Protein AF-A0A7C4MBM6-F1 (afdb_monomer_lite)

Radius of gyration: 15.01 Å; chains: 1; bounding box: 34×42×32 Å

Foldseek 3Di:
DVLQPPFPQVVQWDADPNNPDTDHDDDDDPVLLVLQCVLQVQWDQDPVRDTPPDFPLLVVQLVVLCSVVSHDDVVSSVVSSVCSVVSVVVSVCPVVDDDPDDD

Structure (mmCIF, N/CA/C/O backbone):
data_AF-A0A7C4MBM6-F1
#
_entry.id   AF-A0A7C4MBM6-F1
#
loop_
_atom_site.group_PDB
_atom_site.id
_atom_site.type_symbol
_atom_site.label_atom_id
_atom_site.label_alt_id
_atom_site.label_comp_id
_atom_site.label_asym_id
_atom_site.label_entity_id
_atom_site.label_seq_id
_atom_site.pdbx_PDB_ins_code
_atom_site.Cartn_x
_atom_site.Cartn_y
_atom_site.Cartn_z
_atom_site.occupancy
_atom_site.B_iso_or_equiv
_atom_site.auth_seq_id
_atom_site.auth_comp_id
_atom_site.auth_asym_id
_atom_site.auth_atom_id
_atom_site.pdbx_PDB_model_num
ATOM 1 N N . MET A 1 1 ? -8.355 -5.046 12.261 1.00 79.62 1 MET A N 1
ATOM 2 C CA . MET A 1 1 ? -9.499 -4.114 12.389 1.00 79.62 1 MET A CA 1
ATOM 3 C C . MET A 1 1 ? -9.321 -3.097 13.506 1.00 79.62 1 MET A C 1
ATOM 5 O O . MET A 1 1 ? -9.646 -1.942 13.284 1.00 79.62 1 MET A O 1
ATOM 9 N N . GLU A 1 2 ? -8.751 -3.465 14.657 1.00 87.88 2 GLU A N 1
ATOM 10 C CA . GLU A 1 2 ? -8.572 -2.551 15.803 1.00 87.88 2 GLU A CA 1
ATOM 11 C C . GLU A 1 2 ? -7.912 -1.210 15.451 1.00 87.88 2 GLU A C 1
ATOM 13 O O . GLU A 1 2 ? -8.386 -0.170 15.889 1.00 87.88 2 GLU A O 1
ATOM 18 N N . LYS A 1 3 ? -6.886 -1.220 14.586 1.00 86.94 3 LYS A N 1
ATOM 19 C CA . LYS A 1 3 ? -6.147 -0.010 14.179 1.00 86.94 3 LYS A CA 1
ATOM 20 C C . LYS A 1 3 ? -6.976 1.048 13.435 1.00 86.94 3 LYS A C 1
ATOM 22 O O . LYS A 1 3 ? -6.518 2.178 13.332 1.00 86.94 3 LYS A O 1
ATOM 27 N N . ILE A 1 4 ? -8.141 0.694 12.889 1.00 89.06 4 ILE A N 1
ATOM 28 C CA . ILE A 1 4 ? -8.991 1.616 12.113 1.00 89.06 4 ILE A CA 1
ATOM 29 C C . ILE A 1 4 ? -10.410 1.735 12.673 1.00 89.06 4 ILE A C 1
ATOM 31 O O . ILE A 1 4 ? -11.236 2.429 12.082 1.00 89.06 4 ILE A O 1
ATOM 35 N N . LYS A 1 5 ? -10.702 1.079 13.800 1.00 90.81 5 LYS A N 1
ATOM 36 C CA . LYS A 1 5 ? -12.025 1.097 14.426 1.00 90.81 5 LYS A CA 1
ATOM 37 C C . LYS A 1 5 ? -12.390 2.521 14.857 1.00 90.81 5 LYS A C 1
ATOM 39 O O . LYS A 1 5 ? -11.572 3.217 15.451 1.00 90.81 5 LYS A O 1
ATOM 44 N N . GLY A 1 6 ? -13.606 2.955 14.550 1.00 88.50 6 GLY A N 1
ATOM 45 C CA . GLY A 1 6 ? -14.098 4.309 14.798 1.00 88.50 6 GLY A CA 1
ATOM 46 C C . GLY A 1 6 ? -13.543 5.376 13.848 1.00 88.50 6 GLY A C 1
ATOM 47 O O . GLY A 1 6 ? -13.835 6.554 14.034 1.00 88.50 6 GLY A O 1
ATOM 48 N N . THR A 1 7 ? -12.751 5.000 12.836 1.00 90.12 7 THR A N 1
ATOM 49 C CA . THR A 1 7 ? -12.212 5.940 11.838 1.00 90.12 7 THR A CA 1
ATOM 50 C C . THR A 1 7 ? -13.032 5.926 10.548 1.00 90.12 7 THR A C 1
ATOM 52 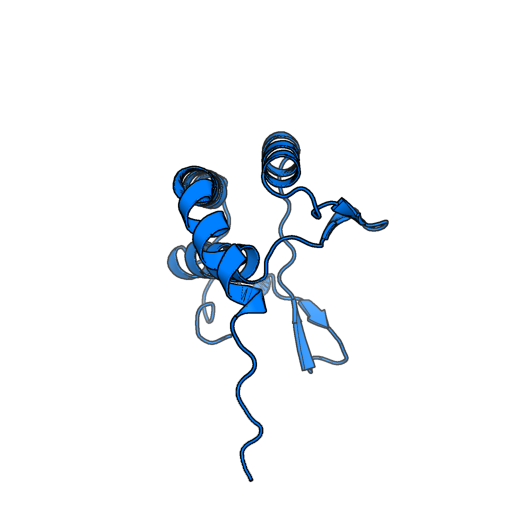O O . THR A 1 7 ? -13.796 4.999 10.283 1.00 90.12 7 THR A O 1
ATOM 55 N N . ALA A 1 8 ? -12.819 6.918 9.677 1.00 88.12 8 ALA A N 1
ATOM 56 C CA . ALA A 1 8 ? -13.475 6.970 8.369 1.00 88.12 8 ALA A CA 1
ATOM 57 C C . ALA A 1 8 ? -13.121 5.774 7.459 1.00 88.12 8 ALA A C 1
ATOM 59 O O . ALA A 1 8 ? -13.832 5.505 6.493 1.00 88.12 8 ALA A O 1
ATOM 60 N N . LEU A 1 9 ? -12.029 5.064 7.754 1.00 89.62 9 LEU A N 1
ATOM 61 C CA . LEU A 1 9 ? -11.577 3.895 7.000 1.00 89.62 9 LEU A CA 1
ATOM 62 C C .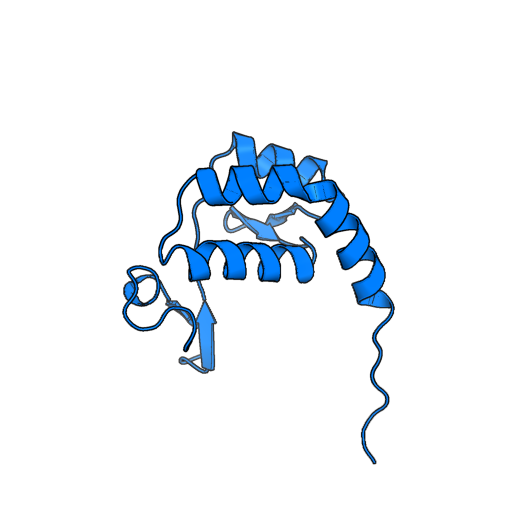 LEU A 1 9 ? -12.384 2.640 7.312 1.00 89.62 9 LEU A C 1
ATOM 64 O O . LEU A 1 9 ? -12.527 1.800 6.430 1.00 89.62 9 LEU A O 1
ATOM 68 N N . GLU A 1 10 ? -12.918 2.505 8.531 1.00 90.31 10 GLU A N 1
ATOM 69 C CA . GLU A 1 10 ? -13.726 1.339 8.911 1.00 90.31 10 GLU A CA 1
ATOM 70 C C . GLU A 1 10 ? -14.930 1.190 7.974 1.00 90.31 10 GLU A C 1
ATOM 72 O O . GLU A 1 10 ? -15.151 0.119 7.409 1.00 90.31 10 GLU A O 1
ATOM 77 N N . ASN A 1 11 ? -15.609 2.305 7.698 1.00 88.62 11 ASN A N 1
ATOM 78 C CA . ASN A 1 11 ? -16.760 2.374 6.793 1.00 88.62 11 ASN A CA 1
ATOM 79 C C . ASN A 1 11 ? -16.403 2.167 5.311 1.00 88.62 11 ASN A C 1
ATOM 81 O O . ASN A 1 11 ? -17.298 2.039 4.482 1.00 88.62 11 ASN A O 1
ATOM 85 N N . LYS A 1 12 ? -15.111 2.166 4.963 1.00 90.38 12 LYS A N 1
ATOM 86 C CA . LYS A 1 12 ? -14.610 1.910 3.604 1.00 90.38 12 LYS A CA 1
ATOM 87 C C . LYS A 1 12 ? -14.097 0.483 3.422 1.00 90.38 12 LYS A C 1
ATOM 89 O O . LYS A 1 12 ? -13.597 0.150 2.348 1.00 90.38 12 LYS A O 1
ATOM 94 N N . THR A 1 13 ? -14.180 -0.348 4.461 1.00 92.56 13 THR A N 1
ATOM 95 C CA . THR A 1 13 ? -13.811 -1.755 4.335 1.00 92.56 13 THR A CA 1
ATOM 96 C C . THR A 1 13 ? -14.883 -2.536 3.589 1.00 92.56 13 THR A C 1
ATOM 98 O O . THR A 1 13 ? -16.077 -2.299 3.754 1.00 92.56 13 THR A O 1
ATOM 101 N N . ILE A 1 14 ? -14.441 -3.483 2.771 1.00 93.62 14 ILE A N 1
ATOM 102 C CA . ILE A 1 14 ? -15.303 -4.427 2.068 1.00 93.62 14 ILE A CA 1
ATOM 103 C C . ILE A 1 14 ? -15.144 -5.820 2.665 1.00 93.62 14 ILE A C 1
ATOM 105 O O . ILE A 1 14 ? -14.052 -6.207 3.088 1.00 93.62 14 ILE A O 1
ATOM 109 N N . ASP A 1 15 ? -16.233 -6.579 2.683 1.00 94.31 15 ASP A N 1
ATOM 110 C CA . ASP A 1 15 ? -16.200 -7.992 3.032 1.00 94.31 15 ASP A CA 1
ATOM 111 C C . ASP A 1 15 ? -15.772 -8.833 1.835 1.00 94.31 15 ASP A C 1
ATOM 113 O O . ASP A 1 15 ? -16.310 -8.721 0.736 1.00 94.31 15 ASP A O 1
ATOM 117 N N . MET A 1 16 ? -14.801 -9.707 2.067 1.00 90.88 16 MET A N 1
ATOM 118 C CA . MET A 1 16 ? -14.316 -10.690 1.111 1.00 90.88 16 MET A CA 1
ATOM 119 C C . MET A 1 16 ? -14.450 -12.083 1.730 1.00 90.88 16 MET A C 1
ATOM 121 O O . MET A 1 16 ? -14.347 -12.245 2.948 1.00 90.88 16 MET A O 1
ATOM 125 N N . PHE A 1 17 ? -14.692 -13.096 0.893 1.00 91.94 17 PHE A N 1
ATOM 126 C CA . PHE A 1 17 ? -14.822 -14.497 1.322 1.00 91.94 17 PHE A CA 1
ATOM 127 C C . PHE A 1 17 ? -15.841 -14.693 2.461 1.00 91.94 17 PHE A C 1
ATOM 129 O O . PHE A 1 17 ? -15.524 -15.247 3.510 1.00 91.94 17 PHE A O 1
ATOM 136 N N . GLY A 1 18 ? -17.063 -14.178 2.286 1.00 90.81 18 GLY A N 1
ATOM 137 C CA . GLY A 1 18 ? -18.126 -14.304 3.294 1.00 90.81 18 GLY A CA 1
ATOM 138 C C . GLY A 1 18 ? -17.854 -13.544 4.599 1.00 90.81 18 GLY A C 1
ATOM 139 O O . GLY A 1 18 ? -18.430 -13.885 5.626 1.00 90.81 18 GLY A O 1
ATOM 140 N N . GLY A 1 19 ? -16.966 -12.545 4.572 1.00 90.31 19 GLY A N 1
ATOM 141 C CA . GLY A 1 19 ? -16.594 -11.735 5.736 1.00 90.31 19 GLY A CA 1
ATOM 142 C C . GLY A 1 19 ? -15.402 -12.274 6.528 1.00 90.31 19 GLY A C 1
ATOM 143 O O . GLY A 1 19 ? -15.010 -11.674 7.527 1.00 90.31 19 GLY A O 1
ATOM 144 N N . ALA A 1 20 ? -14.781 -13.368 6.073 1.00 91.88 20 ALA A N 1
ATOM 145 C CA . ALA A 1 20 ? -13.550 -13.884 6.671 1.00 91.88 20 ALA A CA 1
ATOM 146 C C . ALA A 1 20 ? -12.361 -12.923 6.488 1.00 91.88 20 ALA A C 1
ATOM 148 O O . ALA A 1 20 ? -11.442 -12.907 7.307 1.00 91.88 20 ALA A O 1
ATOM 149 N N . ILE A 1 21 ? -12.375 -12.113 5.422 1.00 91.12 21 ILE A N 1
ATOM 150 C CA . ILE A 1 21 ? -11.333 -11.131 5.123 1.00 91.12 21 ILE A CA 1
ATOM 151 C C . ILE A 1 21 ? -11.977 -9.765 4.909 1.00 91.12 21 ILE A C 1
ATOM 153 O O . ILE A 1 21 ? -12.943 -9.630 4.161 1.00 91.12 21 ILE A O 1
ATOM 157 N N . LYS A 1 22 ? -11.397 -8.735 5.528 1.00 91.19 22 LYS A N 1
ATOM 158 C CA . LYS A 1 22 ? -11.729 -7.336 5.252 1.00 91.19 22 LYS A CA 1
ATOM 159 C C . LYS A 1 22 ? -10.711 -6.756 4.275 1.00 91.19 22 LYS A C 1
ATOM 161 O O . LYS A 1 22 ? -9.511 -6.785 4.546 1.00 91.19 22 LYS A O 1
ATOM 166 N N . GLY A 1 23 ? -11.190 -6.225 3.157 1.00 92.12 23 GLY A N 1
ATOM 167 C CA . GLY A 1 23 ? -10.387 -5.498 2.177 1.00 92.12 23 GLY A CA 1
ATOM 168 C C . GLY A 1 23 ? -10.536 -3.989 2.348 1.00 92.12 23 GLY A C 1
ATOM 169 O O . GLY A 1 23 ? -11.598 -3.509 2.731 1.00 92.12 23 GLY A O 1
ATOM 170 N N . LEU A 1 24 ? -9.484 -3.233 2.039 1.00 92.94 24 LEU A N 1
ATOM 171 C CA . LEU A 1 24 ? -9.548 -1.780 1.896 1.00 92.94 24 LEU A CA 1
ATOM 172 C C . LEU A 1 24 ? -9.126 -1.437 0.468 1.00 92.94 24 LEU A C 1
ATOM 174 O O . LEU A 1 24 ? -7.971 -1.648 0.102 1.00 92.94 24 LEU A O 1
ATOM 178 N N . ILE A 1 25 ? -10.069 -0.940 -0.329 1.00 92.06 25 ILE A N 1
ATOM 179 C CA . ILE A 1 25 ? -9.806 -0.492 -1.699 1.00 92.06 25 ILE A CA 1
ATOM 180 C C . ILE A 1 25 ? -9.478 0.997 -1.657 1.00 92.06 25 ILE A C 1
ATOM 182 O O . ILE A 1 25 ? -10.190 1.787 -1.036 1.00 92.06 25 ILE A O 1
ATOM 186 N N . ILE A 1 26 ? -8.370 1.365 -2.293 1.00 91.81 26 ILE A N 1
ATOM 187 C CA . ILE A 1 26 ? -7.844 2.725 -2.298 1.00 91.81 26 ILE A CA 1
ATOM 188 C C . ILE A 1 26 ? -7.531 3.107 -3.733 1.00 91.81 26 ILE A C 1
ATOM 190 O O . ILE A 1 26 ? -6.796 2.401 -4.421 1.00 91.81 26 ILE A O 1
ATOM 194 N N . GLU A 1 27 ? -8.049 4.252 -4.152 1.00 92.88 27 GLU A N 1
ATOM 195 C CA . GLU A 1 27 ? -7.726 4.836 -5.445 1.00 92.88 27 GLU A CA 1
ATOM 196 C C . GLU A 1 27 ? -6.370 5.539 -5.375 1.00 92.88 27 GLU A C 1
ATOM 198 O O . GLU A 1 27 ? -6.146 6.437 -4.557 1.00 92.88 27 GLU A O 1
ATOM 203 N N . ILE A 1 28 ? -5.454 5.119 -6.244 1.00 94.31 28 ILE A N 1
ATOM 204 C CA . ILE A 1 28 ? -4.121 5.701 -6.366 1.00 94.31 28 ILE A CA 1
ATOM 205 C C . ILE A 1 28 ? -4.091 6.538 -7.645 1.00 94.31 28 ILE A C 1
ATOM 207 O O . ILE A 1 28 ? -4.316 5.989 -8.724 1.00 94.31 28 ILE A O 1
ATOM 211 N N . PRO A 1 29 ? -3.784 7.845 -7.577 1.00 95.88 29 PRO A N 1
ATOM 212 C CA . PRO A 1 29 ? -3.685 8.649 -8.785 1.00 95.88 29 PRO A CA 1
ATOM 213 C C . PRO A 1 29 ? -2.574 8.136 -9.710 1.00 95.88 29 PRO A C 1
ATOM 215 O O . PRO A 1 29 ? -1.523 7.677 -9.252 1.00 95.88 29 PRO A O 1
ATOM 218 N N . PHE A 1 30 ? -2.782 8.261 -11.022 1.00 93.88 30 PHE A N 1
ATOM 219 C CA . PHE A 1 30 ? -1.910 7.679 -12.049 1.00 93.88 30 PHE A CA 1
ATOM 220 C C . PHE A 1 30 ? -0.422 8.029 -11.882 1.00 93.88 30 PHE A C 1
ATOM 222 O O . PHE A 1 30 ? 0.447 7.172 -12.031 1.00 93.88 30 PHE A O 1
ATOM 229 N N . ASN A 1 31 ? -0.105 9.275 -11.521 1.00 95.75 31 ASN A N 1
ATOM 230 C CA . ASN A 1 31 ? 1.273 9.717 -11.300 1.00 95.75 31 ASN A CA 1
ATOM 231 C C . ASN A 1 31 ? 1.961 8.979 -10.136 1.00 95.75 31 ASN A C 1
ATOM 233 O O . ASN A 1 31 ? 3.167 8.750 -10.200 1.00 95.75 31 ASN A O 1
ATOM 237 N N . TYR A 1 32 ? 1.223 8.603 -9.089 1.00 96.62 32 TYR A N 1
ATOM 238 C CA . TYR A 1 32 ? 1.745 7.801 -7.981 1.00 96.62 32 TYR A CA 1
ATOM 239 C C . TYR A 1 32 ? 1.835 6.325 -8.356 1.00 96.62 32 TYR A C 1
ATOM 241 O O . TYR A 1 32 ? 2.847 5.695 -8.061 1.00 96.62 32 TYR A O 1
ATOM 249 N N . ALA A 1 33 ? 0.828 5.793 -9.055 1.00 95.94 33 ALA A N 1
ATOM 250 C CA . ALA A 1 33 ? 0.846 4.419 -9.551 1.00 95.94 33 ALA A CA 1
ATOM 251 C C . ALA A 1 33 ? 2.069 4.173 -10.446 1.00 95.94 33 ALA A C 1
ATOM 253 O O . ALA A 1 33 ? 2.810 3.220 -10.224 1.00 95.94 33 ALA A O 1
ATOM 254 N N . LYS A 1 34 ? 2.352 5.092 -11.380 1.00 96.50 34 LYS A N 1
ATOM 255 C CA . LYS A 1 34 ? 3.538 5.030 -12.243 1.00 96.50 34 LYS A CA 1
ATOM 256 C C . LYS A 1 34 ? 4.840 4.952 -11.437 1.00 96.50 34 LYS A C 1
ATOM 258 O O . LYS A 1 34 ? 5.649 4.071 -11.694 1.00 96.50 34 LYS A O 1
ATOM 263 N N . LYS A 1 35 ? 5.010 5.812 -10.426 1.00 96.50 35 LYS A N 1
ATOM 264 C CA . LYS A 1 35 ? 6.195 5.788 -9.550 1.00 96.50 35 LYS A CA 1
ATOM 265 C C . LYS A 1 35 ? 6.319 4.474 -8.780 1.00 96.50 35 LYS A C 1
ATOM 267 O O . LYS A 1 35 ? 7.409 3.941 -8.654 1.00 96.50 35 LYS A O 1
ATOM 272 N N . ILE A 1 36 ? 5.210 3.936 -8.269 1.00 95.69 36 ILE A N 1
ATOM 273 C CA . ILE A 1 36 ? 5.211 2.647 -7.561 1.00 95.69 36 ILE A CA 1
ATOM 274 C C . ILE A 1 36 ? 5.678 1.524 -8.500 1.00 95.69 36 ILE A C 1
ATOM 276 O O . ILE A 1 36 ? 6.513 0.717 -8.105 1.00 95.69 36 ILE A O 1
ATOM 280 N N . LEU A 1 37 ? 5.185 1.493 -9.741 1.00 96.31 37 LEU A N 1
ATOM 281 C CA . LEU A 1 37 ? 5.585 0.494 -10.738 1.00 96.31 37 LEU A CA 1
ATOM 282 C C . LEU A 1 37 ? 7.066 0.623 -11.136 1.00 96.31 37 LEU A C 1
ATOM 284 O O . LEU A 1 37 ? 7.744 -0.386 -11.294 1.00 96.31 37 LEU A O 1
ATOM 288 N N . GLU A 1 38 ? 7.590 1.846 -11.252 1.00 96.12 38 GLU A N 1
ATOM 289 C CA . GLU A 1 38 ? 9.014 2.097 -11.537 1.00 96.12 38 GLU A CA 1
ATOM 290 C C . GLU A 1 38 ? 9.937 1.616 -10.400 1.00 96.12 38 GLU A C 1
ATOM 292 O O . GLU A 1 38 ? 11.060 1.178 -10.646 1.00 96.12 38 GLU A O 1
ATOM 297 N N . GLU A 1 39 ? 9.464 1.665 -9.154 1.00 95.56 39 GLU A N 1
ATOM 298 C CA . GLU A 1 39 ? 10.243 1.302 -7.965 1.00 95.56 39 GLU A CA 1
ATOM 299 C C . GLU A 1 39 ? 10.236 -0.204 -7.657 1.00 95.56 39 GLU A C 1
ATOM 301 O O . GLU A 1 39 ? 11.155 -0.705 -7.000 1.00 95.56 39 GLU A O 1
ATOM 306 N N . PHE A 1 40 ? 9.223 -0.937 -8.130 1.00 94.31 40 PHE A N 1
ATOM 307 C CA . PHE A 1 40 ? 9.048 -2.367 -7.877 1.00 94.31 40 PHE A CA 1
ATOM 308 C C . PHE A 1 40 ? 8.920 -3.144 -9.197 1.00 94.31 40 PHE A C 1
ATOM 310 O O . PHE A 1 40 ? 7.819 -3.258 -9.723 1.00 94.31 40 PHE A O 1
ATOM 317 N N . PRO A 1 41 ? 9.998 -3.772 -9.705 1.00 90.00 41 PRO A N 1
ATOM 318 C CA . PRO A 1 41 ? 10.003 -4.404 -11.031 1.00 90.00 41 PRO A CA 1
ATOM 319 C C . PRO A 1 41 ? 8.987 -5.535 -11.242 1.00 90.00 41 PRO A C 1
ATOM 321 O O . PRO A 1 41 ? 8.621 -5.822 -12.377 1.00 90.00 41 PRO A O 1
ATOM 324 N N . ARG A 1 42 ? 8.559 -6.210 -10.164 1.00 92.12 42 ARG A N 1
ATOM 325 C CA . ARG A 1 42 ? 7.511 -7.245 -10.219 1.00 92.12 42 ARG A CA 1
ATOM 326 C C . ARG A 1 42 ? 6.101 -6.649 -10.203 1.00 92.12 42 ARG A C 1
ATOM 328 O O . ARG A 1 42 ? 5.160 -7.323 -10.602 1.00 92.12 42 AR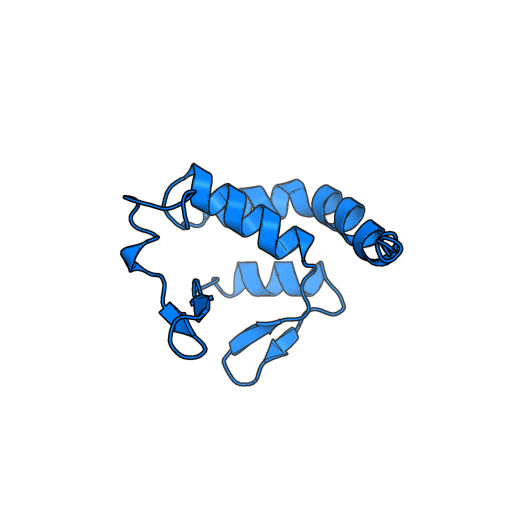G A O 1
ATOM 335 N N . ALA A 1 43 ? 5.944 -5.406 -9.747 1.00 96.19 43 ALA A N 1
ATOM 336 C CA . ALA A 1 43 ? 4.635 -4.794 -9.631 1.00 96.19 43 ALA A CA 1
ATOM 337 C C . ALA A 1 43 ? 3.993 -4.613 -11.009 1.00 96.19 43 ALA A C 1
ATOM 339 O O . ALA A 1 43 ? 4.638 -4.210 -11.978 1.00 96.19 43 ALA A O 1
ATOM 340 N N . ARG A 1 44 ? 2.695 -4.894 -11.083 1.00 96.19 44 ARG A N 1
ATOM 341 C CA . ARG A 1 44 ? 1.901 -4.778 -12.308 1.00 96.19 44 ARG A CA 1
ATOM 342 C C . ARG A 1 44 ? 0.484 -4.326 -11.994 1.00 96.19 44 ARG A C 1
ATOM 344 O O . ARG A 1 44 ? 0.066 -4.337 -10.839 1.00 96.19 44 ARG A O 1
ATOM 351 N N . ILE A 1 45 ? -0.250 -3.962 -13.038 1.00 96.25 45 ILE A N 1
ATOM 352 C CA . ILE A 1 45 ? -1.684 -3.692 -12.962 1.00 96.25 45 ILE A CA 1
ATOM 353 C C . ILE A 1 45 ? -2.425 -4.952 -13.422 1.00 96.25 45 ILE A C 1
ATOM 355 O O . ILE A 1 45 ? -2.111 -5.492 -14.485 1.00 96.25 45 ILE A O 1
ATOM 359 N N . ASP A 1 46 ? -3.357 -5.448 -12.609 1.00 95.06 46 ASP A N 1
ATOM 360 C CA . ASP A 1 46 ? -4.205 -6.590 -12.965 1.00 95.06 46 ASP A CA 1
ATOM 361 C C . ASP A 1 46 ? -5.377 -6.179 -13.882 1.00 95.06 46 ASP A C 1
ATOM 363 O O . ASP A 1 46 ? -5.597 -5.004 -14.176 1.00 95.06 46 ASP A O 1
ATOM 367 N N . ALA A 1 47 ? -6.168 -7.153 -14.340 1.00 95.12 47 ALA A N 1
ATOM 368 C CA . ALA A 1 47 ? -7.312 -6.903 -1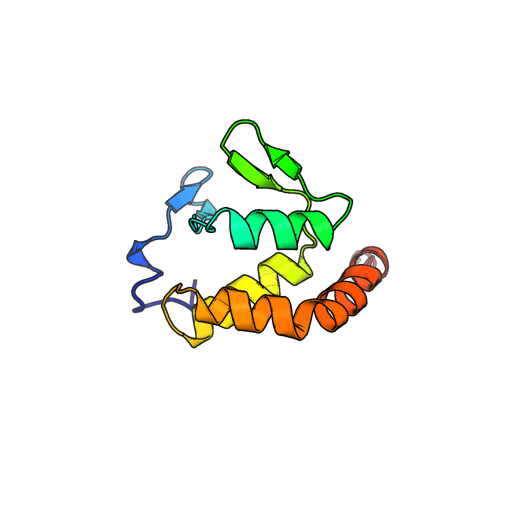5.225 1.00 95.12 47 ALA A CA 1
ATOM 369 C C . ALA A 1 47 ? -8.449 -6.076 -14.583 1.00 95.12 47 ALA A C 1
ATOM 371 O O . ALA A 1 47 ? -9.387 -5.691 -15.277 1.00 95.12 47 ALA A O 1
ATOM 372 N N . ARG A 1 48 ? -8.393 -5.835 -13.269 1.00 92.69 48 ARG A N 1
ATOM 373 C CA . ARG A 1 48 ? -9.355 -5.042 -12.490 1.00 92.69 48 ARG A CA 1
ATOM 374 C C . ARG A 1 48 ? -8.757 -3.701 -12.055 1.00 92.69 48 ARG A C 1
ATOM 376 O O . ARG A 1 48 ? -9.322 -3.047 -11.185 1.00 92.69 48 ARG A O 1
ATOM 383 N N . GLU A 1 49 ? -7.621 -3.319 -12.635 1.00 94.69 49 GLU A N 1
ATOM 384 C CA . GLU A 1 49 ? -6.908 -2.071 -12.363 1.00 94.69 49 GLU A CA 1
ATOM 385 C C . GLU A 1 49 ? -6.283 -1.974 -10.956 1.00 94.69 49 GLU A C 1
ATOM 387 O O . GLU A 1 49 ? -5.935 -0.886 -10.493 1.00 94.69 49 GLU A O 1
ATOM 392 N N . PHE A 1 50 ? -6.059 -3.105 -10.276 1.00 95.75 50 PHE A N 1
ATOM 393 C CA . PHE A 1 50 ? -5.325 -3.132 -9.011 1.00 95.75 50 PHE A CA 1
ATOM 394 C C . PHE A 1 50 ? -3.820 -3.236 -9.232 1.00 95.75 50 PHE A C 1
ATOM 396 O O . PHE A 1 50 ? -3.341 -4.011 -10.059 1.00 95.75 50 PHE A O 1
ATOM 403 N N . ILE A 1 51 ? -3.061 -2.499 -8.417 1.00 96.00 51 ILE A N 1
ATOM 404 C CA . ILE A 1 51 ? -1.614 -2.685 -8.310 1.00 96.00 51 ILE A CA 1
ATOM 405 C C . ILE A 1 51 ? -1.354 -3.973 -7.519 1.00 96.00 51 ILE A C 1
ATOM 407 O O . ILE A 1 51 ? -1.614 -4.053 -6.314 1.00 96.00 51 ILE A O 1
ATOM 411 N N . GLU A 1 52 ? -0.808 -4.977 -8.194 1.00 94.44 52 GLU A N 1
ATOM 412 C CA . GLU A 1 52 ? -0.459 -6.275 -7.624 1.00 94.44 52 GLU A CA 1
ATOM 413 C C . GLU A 1 52 ? 1.056 -6.510 -7.644 1.00 94.44 52 GLU A C 1
ATOM 415 O O . GLU A 1 52 ? 1.816 -5.733 -8.216 1.00 94.44 52 GLU A O 1
ATOM 420 N N . GLU A 1 53 ? 1.501 -7.564 -6.953 1.00 92.94 53 GLU A N 1
ATOM 421 C CA . GLU A 1 53 ? 2.918 -7.966 -6.841 1.00 92.94 53 GLU A CA 1
ATOM 422 C C . GLU A 1 53 ? 3.883 -6.911 -6.268 1.00 92.94 53 GLU A C 1
ATOM 424 O O . GLU A 1 53 ? 5.103 -7.038 -6.364 1.00 92.94 53 GLU A O 1
ATOM 429 N N . VAL A 1 54 ? 3.347 -5.905 -5.576 1.00 94.75 54 VAL A N 1
ATOM 430 C CA . VAL A 1 54 ? 4.132 -5.085 -4.646 1.00 94.75 54 VAL A CA 1
ATOM 431 C C . VAL A 1 54 ? 4.487 -5.890 -3.385 1.00 94.75 54 VAL A C 1
ATOM 433 O O . VAL A 1 54 ? 3.671 -6.715 -2.951 1.00 94.75 54 VAL A O 1
ATOM 436 N N . PRO A 1 55 ? 5.646 -5.630 -2.750 1.00 93.94 55 PRO A N 1
ATOM 437 C CA . PRO A 1 55 ? 6.063 -6.341 -1.541 1.00 93.94 55 PRO A CA 1
ATOM 438 C C . PRO A 1 55 ? 5.043 -6.278 -0.401 1.00 93.94 55 PRO A C 1
ATOM 440 O O . PRO A 1 55 ? 4.312 -5.291 -0.244 1.00 93.94 55 PRO A O 1
ATOM 443 N N . ILE A 1 56 ? 5.029 -7.296 0.462 1.00 92.06 56 ILE A N 1
ATOM 444 C CA . ILE A 1 56 ? 4.118 -7.342 1.617 1.00 92.06 56 ILE A CA 1
ATOM 445 C C . ILE A 1 56 ? 4.410 -6.167 2.559 1.00 92.06 56 ILE A C 1
ATOM 447 O O . ILE A 1 56 ? 3.495 -5.515 3.067 1.00 92.06 56 ILE A O 1
ATOM 451 N N . THR A 1 57 ? 5.686 -5.832 2.735 1.00 93.12 57 THR A N 1
ATOM 452 C CA . THR A 1 57 ? 6.157 -4.706 3.540 1.00 93.12 57 THR A CA 1
ATOM 453 C C . THR A 1 57 ? 5.637 -3.378 3.015 1.00 93.12 57 THR A C 1
ATOM 455 O O . THR A 1 57 ? 5.274 -2.520 3.819 1.00 93.12 57 THR A O 1
ATOM 458 N N . PHE A 1 58 ? 5.536 -3.212 1.694 1.00 95.06 58 PHE A N 1
ATOM 459 C CA . PHE A 1 58 ? 4.936 -2.017 1.103 1.00 95.06 58 PHE A CA 1
ATOM 460 C C . PHE A 1 58 ? 3.467 -1.885 1.524 1.00 95.06 58 PHE A C 1
ATOM 462 O O . PHE A 1 58 ? 3.079 -0.852 2.070 1.00 95.06 58 PHE A O 1
ATOM 469 N N . LYS A 1 59 ? 2.668 -2.951 1.358 1.00 93.75 59 LYS A N 1
ATOM 470 C CA . LYS A 1 59 ? 1.247 -2.961 1.756 1.00 93.75 59 LYS A CA 1
ATOM 471 C C . LYS A 1 59 ? 1.077 -2.711 3.258 1.00 93.75 59 LYS A C 1
ATOM 473 O O . LYS A 1 59 ? 0.197 -1.951 3.657 1.00 93.75 59 LYS A O 1
ATOM 478 N N . ARG A 1 60 ? 1.942 -3.305 4.089 1.00 93.12 60 ARG A N 1
ATOM 479 C CA . ARG A 1 60 ? 1.942 -3.115 5.547 1.00 93.12 60 ARG A CA 1
ATOM 480 C C . ARG A 1 60 ? 2.219 -1.665 5.933 1.00 93.12 60 ARG A C 1
ATOM 482 O O . ARG A 1 60 ? 1.459 -1.101 6.711 1.00 93.12 60 ARG A O 1
ATOM 489 N N . ILE A 1 61 ? 3.274 -1.062 5.388 1.00 94.62 61 ILE A N 1
ATOM 490 C CA . ILE A 1 61 ? 3.651 0.322 5.710 1.00 94.62 61 ILE A CA 1
ATOM 491 C C . ILE A 1 61 ? 2.579 1.295 5.215 1.00 94.62 61 ILE A C 1
ATOM 493 O O . ILE A 1 61 ? 2.188 2.189 5.960 1.00 94.62 61 ILE A O 1
ATOM 497 N N . LEU A 1 62 ? 2.033 1.082 4.012 1.00 94.94 62 LEU A N 1
ATOM 498 C CA . LEU A 1 62 ? 0.896 1.856 3.513 1.00 94.94 62 LEU A CA 1
ATOM 499 C C . LEU A 1 62 ? -0.289 1.787 4.488 1.00 94.94 62 LEU A C 1
ATOM 501 O O . LEU A 1 62 ? -0.824 2.819 4.883 1.00 94.94 62 LEU A O 1
ATOM 505 N N . PHE A 1 63 ? -0.671 0.585 4.926 1.00 94.12 63 PHE A N 1
ATOM 506 C CA . PHE A 1 63 ? -1.761 0.418 5.884 1.00 94.12 63 PHE A CA 1
ATOM 507 C C . PHE A 1 63 ? -1.476 1.099 7.230 1.00 94.12 63 PHE A C 1
ATOM 509 O O . PHE A 1 63 ? -2.382 1.688 7.820 1.00 94.12 63 PHE A O 1
ATOM 516 N N . GLU A 1 64 ? -0.240 1.046 7.726 1.00 93.44 64 GLU A N 1
ATOM 517 C CA . GLU A 1 64 ? 0.153 1.708 8.972 1.00 93.44 64 GLU A CA 1
ATOM 518 C C . GLU A 1 64 ? 0.059 3.229 8.880 1.00 93.44 64 GLU A C 1
ATOM 520 O O . GLU A 1 64 ? -0.499 3.849 9.784 1.00 93.44 64 GLU A O 1
ATOM 525 N N . GLU A 1 65 ? 0.552 3.827 7.797 1.00 93.56 65 GLU A N 1
ATOM 526 C CA . GLU A 1 65 ? 0.460 5.272 7.571 1.00 93.56 65 GLU A CA 1
ATOM 527 C C . GLU A 1 65 ? -1.001 5.730 7.482 1.00 93.56 65 GLU A C 1
ATOM 529 O O . GLU A 1 65 ? -1.402 6.697 8.133 1.00 93.56 65 GLU A O 1
ATOM 534 N N . ILE A 1 66 ? -1.831 4.972 6.763 1.00 93.94 66 ILE A N 1
ATOM 535 C CA . ILE A 1 66 ? -3.268 5.236 6.653 1.00 93.94 66 ILE A CA 1
ATOM 536 C C . ILE A 1 66 ? -3.961 5.103 8.013 1.00 93.94 66 ILE A C 1
ATOM 538 O O . ILE A 1 66 ? -4.765 5.956 8.388 1.00 93.94 66 ILE A O 1
ATOM 542 N N . SER A 1 67 ? -3.638 4.052 8.769 1.00 92.06 67 SER A N 1
ATOM 543 C CA . SER A 1 67 ? -4.253 3.785 10.073 1.00 92.06 67 SER A CA 1
ATOM 544 C C . SER A 1 67 ? -3.918 4.873 11.090 1.00 92.06 67 SER A C 1
ATOM 546 O O . SER A 1 67 ? -4.813 5.341 11.785 1.00 92.06 67 SER A O 1
ATOM 548 N N . LYS A 1 68 ? -2.657 5.333 11.143 1.00 91.38 68 LYS A N 1
ATOM 549 C CA . LYS A 1 68 ? -2.236 6.446 12.018 1.00 91.38 68 LYS A CA 1
ATOM 550 C C . LYS A 1 68 ? -3.022 7.722 11.733 1.00 91.38 68 LYS A C 1
ATOM 552 O O . LYS A 1 68 ? -3.348 8.463 12.654 1.00 91.38 68 LYS A O 1
ATOM 557 N N . LYS A 1 69 ? -3.314 7.980 10.456 1.00 90.88 69 LYS A N 1
ATOM 558 C CA . LYS A 1 69 ? -4.055 9.167 10.026 1.00 90.88 69 LYS A CA 1
ATOM 559 C C . LYS A 1 69 ? -5.572 9.013 10.160 1.00 90.88 69 LYS A C 1
ATOM 561 O O . LYS A 1 69 ? -6.288 10.011 10.172 1.00 90.88 69 LYS A O 1
ATOM 566 N N . GLY A 1 70 ? -6.079 7.780 10.209 1.00 90.06 70 GLY A N 1
ATOM 567 C CA . GLY A 1 70 ? -7.513 7.471 10.219 1.00 90.06 70 GLY A CA 1
ATOM 568 C C . GLY A 1 70 ? -8.237 7.785 8.901 1.00 90.06 70 GLY A C 1
ATOM 569 O O . GLY A 1 70 ? -9.466 7.712 8.840 1.00 90.06 70 GLY A O 1
ATOM 570 N N . LYS A 1 71 ? -7.494 8.150 7.848 1.00 90.25 71 LYS A N 1
ATOM 571 C CA . LYS A 1 71 ? -7.985 8.432 6.494 1.00 90.25 71 LYS A CA 1
ATOM 572 C C . LYS A 1 71 ? -6.868 8.254 5.466 1.00 90.25 71 LYS A C 1
ATOM 574 O O . LYS A 1 71 ? -5.689 8.296 5.804 1.00 90.25 71 LYS A O 1
ATOM 579 N N . PHE A 1 72 ? -7.258 8.107 4.204 1.00 92.38 72 PHE A N 1
ATOM 580 C CA . PHE A 1 72 ? -6.342 8.127 3.068 1.00 92.38 72 PHE A CA 1
ATOM 581 C C . PHE A 1 72 ? -6.362 9.500 2.385 1.00 92.38 72 PHE A C 1
ATOM 583 O O . PHE A 1 72 ? -7.437 10.042 2.127 1.00 92.38 72 PHE A O 1
ATOM 590 N N . ASP A 1 73 ? -5.181 10.039 2.089 1.00 93.38 73 ASP A N 1
ATOM 591 C CA . ASP A 1 73 ? -4.960 11.221 1.254 1.00 93.38 73 ASP A CA 1
ATOM 592 C C . ASP A 1 73 ? -3.551 11.179 0.628 1.00 93.38 73 ASP A C 1
ATOM 594 O O . ASP A 1 73 ? -2.769 10.264 0.890 1.00 93.38 73 ASP A O 1
ATOM 598 N N . LEU A 1 74 ? -3.225 12.157 -0.222 1.00 94.38 74 LEU A N 1
ATOM 599 C CA . LEU A 1 74 ? -1.977 12.155 -0.998 1.00 94.38 74 LEU A CA 1
ATOM 600 C C . LEU A 1 74 ? -0.710 12.241 -0.136 1.00 94.38 74 LEU A C 1
ATOM 602 O O . LEU A 1 74 ? 0.329 11.722 -0.533 1.00 94.38 74 LEU A O 1
ATOM 606 N N . GLU A 1 75 ? -0.797 12.816 1.064 1.00 94.12 75 GLU A N 1
ATOM 607 C CA . GLU A 1 75 ? 0.346 12.912 1.977 1.00 94.12 75 GLU A CA 1
ATOM 608 C C . GLU A 1 75 ? 0.819 11.523 2.433 1.00 94.12 75 GLU A C 1
ATOM 610 O O . GLU A 1 75 ? 2.017 11.300 2.606 1.00 94.12 75 GLU A O 1
ATOM 615 N N . VAL A 1 76 ? -0.106 10.563 2.568 1.00 94.56 76 VAL A N 1
ATOM 616 C CA . VAL A 1 76 ? 0.233 9.157 2.832 1.00 94.56 76 VAL A CA 1
ATOM 617 C C . VAL A 1 76 ? 1.148 8.623 1.729 1.00 94.56 76 VAL A C 1
ATOM 619 O O . VAL A 1 76 ? 2.163 7.991 2.022 1.00 94.56 76 VAL A O 1
ATOM 622 N N . LEU A 1 77 ? 0.818 8.894 0.463 1.00 94.88 77 LEU A N 1
ATOM 623 C CA . LEU A 1 77 ? 1.611 8.438 -0.678 1.00 94.88 77 LEU A CA 1
ATOM 624 C C . LEU A 1 77 ? 2.952 9.166 -0.772 1.00 94.88 77 LEU A C 1
ATOM 626 O O . LEU A 1 77 ? 3.967 8.532 -1.058 1.00 94.88 77 LEU A O 1
ATOM 630 N N . ASP A 1 78 ? 2.983 10.467 -0.489 1.00 95.00 78 ASP A N 1
ATOM 631 C CA . ASP A 1 78 ? 4.229 11.234 -0.448 1.00 95.00 78 ASP A CA 1
ATOM 632 C C . ASP A 1 78 ? 5.177 10.694 0.625 1.00 95.00 78 ASP A C 1
ATOM 634 O O . ASP A 1 78 ? 6.364 10.499 0.368 1.00 95.00 78 ASP A O 1
ATOM 638 N N . ASN A 1 79 ? 4.664 10.408 1.822 1.00 93.94 79 ASN A N 1
ATOM 639 C CA . ASN A 1 79 ? 5.454 9.840 2.913 1.00 93.94 79 ASN A CA 1
ATOM 640 C C . ASN A 1 79 ? 5.929 8.420 2.596 1.00 93.94 79 ASN A C 1
ATOM 642 O O . ASN A 1 79 ? 7.068 8.067 2.914 1.00 93.94 79 ASN A O 1
ATOM 646 N N . LEU A 1 80 ? 5.100 7.623 1.923 1.00 94.25 80 LEU A N 1
ATOM 647 C CA . LEU A 1 80 ? 5.471 6.290 1.465 1.00 94.25 80 LEU A CA 1
ATOM 648 C C . LEU A 1 80 ? 6.618 6.349 0.446 1.00 94.25 80 LEU A C 1
ATOM 650 O O . LEU A 1 80 ? 7.632 5.673 0.620 1.00 94.25 80 LEU A O 1
ATOM 654 N N . LEU A 1 81 ? 6.498 7.206 -0.574 1.00 94.38 81 LEU A N 1
ATOM 655 C CA . LEU A 1 81 ? 7.514 7.371 -1.615 1.00 94.38 81 LEU A CA 1
ATOM 656 C C . LEU A 1 81 ? 8.809 7.996 -1.081 1.00 94.38 81 LEU A C 1
ATOM 658 O O . LEU A 1 81 ? 9.891 7.570 -1.473 1.00 94.38 81 LEU A O 1
ATOM 662 N N . LYS A 1 82 ? 8.742 8.938 -0.129 1.00 95.50 82 LYS A N 1
ATOM 663 C CA . LYS A 1 82 ? 9.939 9.466 0.559 1.00 95.50 82 LYS A CA 1
ATOM 664 C C . LYS A 1 82 ? 10.744 8.367 1.257 1.00 95.50 82 LYS A C 1
ATOM 666 O O . LYS A 1 82 ? 11.962 8.469 1.363 1.00 95.50 82 LYS A O 1
ATOM 671 N N . ASN A 1 83 ? 10.074 7.314 1.722 1.00 94.50 83 ASN A N 1
ATOM 672 C CA . ASN A 1 83 ? 10.694 6.188 2.415 1.00 94.50 83 ASN A CA 1
ATOM 673 C C . ASN A 1 83 ? 10.965 4.978 1.503 1.00 94.50 83 ASN A C 1
ATOM 675 O O . ASN A 1 83 ? 11.368 3.927 2.007 1.00 94.50 83 ASN A O 1
ATOM 679 N N . ILE A 1 84 ? 10.792 5.099 0.181 1.00 94.62 84 ILE A N 1
ATOM 680 C CA . ILE A 1 84 ? 10.799 3.956 -0.745 1.00 94.62 84 ILE A CA 1
ATOM 681 C C . ILE A 1 84 ? 12.082 3.120 -0.672 1.00 94.62 84 ILE A C 1
ATOM 683 O O . ILE A 1 84 ? 12.023 1.894 -0.650 1.00 94.62 84 ILE A O 1
ATOM 687 N N . THR A 1 85 ? 13.245 3.757 -0.517 1.00 94.38 85 THR A N 1
ATOM 688 C CA . THR A 1 85 ? 14.536 3.066 -0.361 1.00 94.38 85 THR A CA 1
ATOM 689 C C . THR A 1 85 ? 14.558 2.161 0.871 1.00 94.38 85 THR A C 1
ATOM 691 O O . THR A 1 85 ? 15.002 1.016 0.794 1.00 94.38 85 THR A O 1
ATOM 694 N N . LYS A 1 86 ? 14.024 2.636 2.004 1.00 93.44 86 LYS A N 1
ATOM 695 C CA . LYS A 1 86 ? 13.908 1.842 3.235 1.00 93.44 86 LYS A CA 1
ATOM 696 C C . LYS A 1 86 ? 12.911 0.698 3.059 1.00 93.44 86 LYS A C 1
ATOM 698 O O . LYS A 1 86 ? 13.171 -0.405 3.529 1.00 93.44 86 LYS A O 1
ATOM 703 N N . ILE A 1 87 ? 11.796 0.949 2.371 1.00 93.69 87 ILE A N 1
ATOM 704 C CA . ILE A 1 87 ? 10.784 -0.075 2.078 1.00 93.69 87 ILE A CA 1
ATOM 705 C C . ILE A 1 87 ? 11.397 -1.197 1.237 1.00 93.69 87 ILE A C 1
ATOM 707 O O . ILE A 1 87 ? 11.238 -2.359 1.594 1.00 93.69 87 ILE A O 1
ATOM 711 N N . LYS A 1 88 ? 12.157 -0.865 0.185 1.00 92.00 88 LYS A N 1
ATOM 712 C CA . LYS A 1 88 ? 12.862 -1.847 -0.657 1.00 92.00 88 LYS A CA 1
ATOM 713 C C . LYS A 1 88 ? 13.873 -2.676 0.137 1.00 92.00 88 LYS A C 1
ATOM 715 O O . LYS A 1 88 ? 13.917 -3.890 -0.023 1.00 92.00 88 LYS A O 1
ATOM 720 N N . LEU A 1 89 ? 14.635 -2.045 1.035 1.00 91.50 89 LEU A N 1
ATOM 721 C CA . LEU A 1 89 ? 15.586 -2.753 1.899 1.00 91.50 89 LEU A CA 1
ATOM 722 C C . LEU A 1 89 ? 14.894 -3.758 2.832 1.00 91.50 89 LEU A C 1
ATOM 724 O O . LEU A 1 89 ? 15.395 -4.860 3.029 1.00 91.50 89 LEU A O 1
ATOM 728 N N . LEU A 1 90 ? 13.754 -3.380 3.417 1.00 89.69 90 LEU A N 1
ATOM 729 C CA . LEU A 1 90 ? 12.974 -4.267 4.282 1.00 89.69 90 LEU A CA 1
ATOM 730 C C . LEU A 1 90 ? 12.285 -5.381 3.483 1.00 89.69 90 LEU A C 1
ATOM 732 O O . LEU A 1 90 ? 12.246 -6.516 3.945 1.00 89.69 90 LEU A O 1
ATOM 736 N N . ALA A 1 91 ? 11.789 -5.064 2.286 1.00 88.44 91 ALA A N 1
ATOM 737 C CA . ALA A 1 91 ? 11.166 -6.021 1.379 1.00 88.44 91 ALA A CA 1
ATOM 738 C C . ALA A 1 91 ? 12.142 -7.106 0.904 1.00 88.44 91 ALA A C 1
ATOM 740 O O . ALA A 1 91 ? 11.756 -8.262 0.789 1.00 88.44 91 ALA A O 1
ATOM 741 N N . GLY A 1 92 ? 13.418 -6.764 0.690 1.00 83.50 92 GLY A N 1
ATOM 742 C CA . GLY A 1 92 ? 14.457 -7.738 0.337 1.00 83.50 92 GLY A CA 1
ATOM 743 C C . GLY A 1 92 ? 14.701 -8.817 1.399 1.00 83.50 92 GLY A C 1
ATOM 744 O O . GLY A 1 92 ? 15.315 -9.825 1.086 1.00 83.50 92 GLY A O 1
ATOM 745 N N . ARG A 1 93 ? 14.197 -8.623 2.627 1.00 79.62 93 ARG A N 1
ATOM 746 C CA . ARG A 1 93 ? 14.253 -9.600 3.726 1.00 79.62 93 ARG A CA 1
ATOM 747 C C . ARG A 1 93 ? 12.965 -10.414 3.881 1.00 79.62 93 ARG A C 1
ATOM 749 O O . ARG A 1 93 ? 12.836 -11.166 4.840 1.00 79.62 93 ARG A O 1
ATOM 756 N N . GLU A 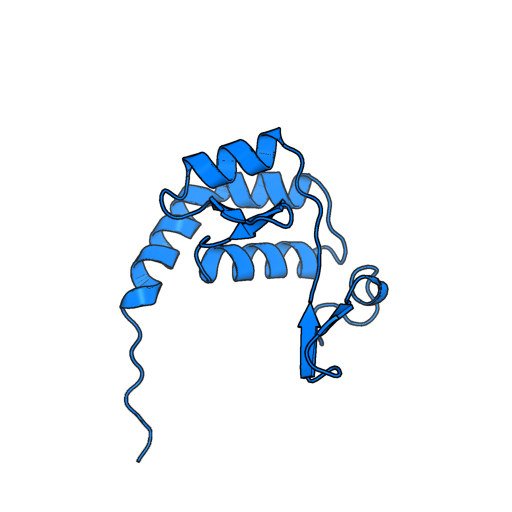1 94 ? 11.981 -10.241 2.995 1.00 70.75 94 GLU A N 1
ATOM 757 C CA . GLU A 1 94 ? 10.735 -11.025 3.032 1.00 70.75 94 GLU A CA 1
ATOM 758 C C . GLU A 1 94 ? 10.977 -12.499 2.687 1.00 70.75 94 GLU A C 1
ATOM 760 O O . GLU A 1 94 ? 10.303 -13.363 3.239 1.00 70.75 94 GLU A O 1
ATOM 765 N N . GLU A 1 95 ? 11.964 -12.788 1.833 1.00 60.03 95 GLU A N 1
ATOM 766 C CA . GLU A 1 95 ? 12.371 -14.158 1.486 1.00 60.03 95 GLU A CA 1
ATOM 767 C C . GLU A 1 95 ? 13.220 -14.818 2.599 1.00 60.03 95 GLU A C 1
ATOM 769 O O . GLU A 1 95 ? 13.323 -16.041 2.645 1.00 60.03 95 GLU A O 1
ATOM 774 N N . ASP A 1 96 ? 13.756 -14.035 3.548 1.00 60.44 96 ASP A N 1
ATOM 775 C CA .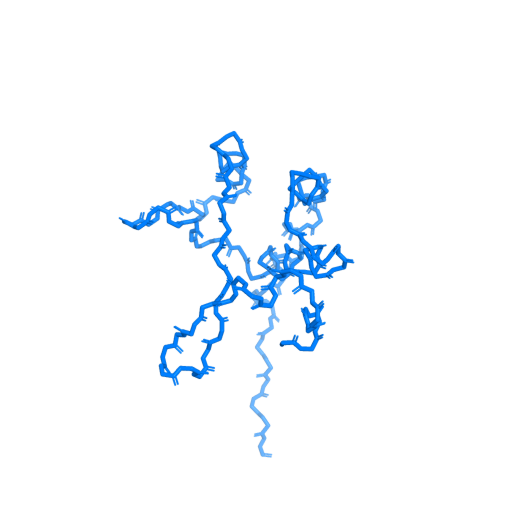 ASP A 1 96 ? 14.640 -14.518 4.625 1.00 60.44 96 ASP A CA 1
ATOM 776 C C . ASP A 1 96 ? 13.885 -15.171 5.804 1.00 60.44 96 ASP A C 1
ATOM 778 O O . ASP A 1 96 ? 14.513 -15.665 6.744 1.00 60.44 96 ASP A O 1
ATOM 782 N N . TYR A 1 97 ? 12.545 -15.179 5.800 1.00 54.62 97 TYR A N 1
ATOM 783 C CA . TYR A 1 97 ? 11.742 -15.718 6.903 1.00 54.62 97 TYR A CA 1
ATOM 784 C C . TYR A 1 97 ? 10.967 -16.981 6.505 1.00 54.62 97 TYR A C 1
ATOM 786 O O . TYR A 1 97 ? 9.825 -16.920 6.052 1.00 54.62 97 TYR A O 1
ATOM 794 N N . LEU A 1 98 ? 11.574 -18.142 6.763 1.00 54.34 98 LEU A N 1
ATOM 795 C CA . LEU A 1 98 ? 10.870 -19.413 6.945 1.00 54.34 98 LEU A CA 1
ATOM 796 C C . LEU A 1 98 ? 10.906 -19.755 8.440 1.00 54.34 98 LEU A C 1
ATOM 798 O O . LEU A 1 98 ? 11.908 -20.310 8.900 1.00 54.34 98 LEU A O 1
ATOM 802 N N . PRO A 1 99 ? 9.875 -19.414 9.236 1.00 54.56 99 PRO A N 1
ATOM 803 C CA . PRO A 1 99 ? 9.815 -19.921 10.594 1.00 54.56 99 PRO A CA 1
ATOM 804 C C . PRO A 1 99 ? 9.693 -21.448 10.509 1.00 54.56 99 PRO A C 1
ATOM 806 O O . PRO A 1 99 ? 8.839 -21.947 9.766 1.00 54.56 99 PRO A O 1
ATOM 809 N N . PRO A 1 100 ? 10.549 -22.205 11.212 1.00 53.50 100 PRO A N 1
ATOM 810 C CA . PRO A 1 100 ? 10.392 -23.646 11.281 1.00 53.50 100 PRO A CA 1
ATOM 811 C C . PRO A 1 100 ? 9.023 -23.981 11.892 1.00 53.50 100 PRO A C 1
ATOM 813 O O . PRO A 1 100 ? 8.569 -23.252 12.778 1.00 53.50 100 PRO A O 1
ATOM 816 N N . PRO A 1 101 ? 8.352 -25.051 11.426 1.00 55.53 101 PRO A N 1
ATOM 817 C CA . PRO A 1 101 ? 7.100 -25.480 12.029 1.00 55.53 101 PRO A CA 1
ATOM 818 C C . PRO A 1 101 ? 7.327 -25.784 13.513 1.00 55.53 101 PRO A C 1
ATOM 820 O O . PRO A 1 101 ? 8.285 -26.473 13.872 1.00 55.53 101 PRO A O 1
ATOM 823 N N . GLU A 1 102 ? 6.449 -25.255 14.363 1.00 64.75 102 GLU A N 1
ATOM 824 C CA . GLU A 1 102 ? 6.372 -25.670 15.762 1.00 64.75 102 GLU A CA 1
ATOM 825 C C . GLU A 1 102 ? 5.899 -27.133 15.790 1.00 64.75 102 GLU A C 1
ATOM 827 O O . GLU A 1 102 ? 4.868 -27.461 15.194 1.00 64.75 102 GLU A O 1
ATOM 832 N N . ILE A 1 103 ? 6.712 -28.008 16.396 1.00 61.84 103 ILE A N 1
ATOM 833 C CA . ILE A 1 103 ? 6.392 -29.425 16.649 1.00 61.84 103 ILE A CA 1
ATOM 834 C C . ILE A 1 103 ? 5.390 -29.509 17.798 1.00 61.84 103 ILE A C 1
ATOM 836 O O . ILE A 1 103 ? 5.657 -28.862 18.836 1.00 61.84 103 ILE A O 1
#

pLDDT: mean 89.41, std 10.53, range [53.5, 96.62]

Secondary structure (DSSP, 8-state):
-GGGTTSTTGGGEEEEGGGTEEEE-----HHHHHHHHHH-TT-EE-TTS-EES--HHHHHHHHHHHHHHTS--HHHHHHHHHTHHHHHHHHTTSTT--PPPP-

Sequence (103 aa):
MEKIKGTALENKTIDMFGGAIKGLIIEIPFNYAKKILEEFPRARIDAREFIEEVPITFKRILFEEISKKGKFDLEVLDNLLKNITKIKLLAGREEDYLPPPEI